Protein 8A8S (pdb70)

B-factor: mean 22.7, std 7.72, range [9.7, 58.93]

Structure (mmCIF, N/CA/C/O backbone):
data_8A8S
#
_entry.id   8A8S
#
_cell.length_a   23.551
_cell.length_b   55.272
_cell.length_c   37.579
_cell.angle_alpha   90.000
_cell.angle_beta   98.980
_cell.angle_gamma   90.000
#
_symmetry.space_group_name_H-M   'P 1 21 1'
#
loop_
_entity.id
_entity.type
_entity.pdbx_description
1 polymer '30S ribosomal protein S24e'
2 water water
#
loop_
_atom_site.group_PDB
_atom_site.id
_atom_site.type_symbol
_atom_site.label_atom_id
_atom_site.label_alt_id
_atom_site.label_comp_id
_atom_site.label_asym_id
_atom_site.label_entity_id
_atom_site.label_seq_id
_atom_site.pdbx_PDB_ins_code
_atom_site.Cartn_x
_atom_site.Cartn_y
_atom_site.Cartn_z
_atom_site.occupancy
_atom_site.B_iso_or_equiv
_atom_site.auth_seq_id
_atom_site.auth_comp_id
_atom_site.auth_asym_id
_atom_site.auth_atom_id
_atom_site.pdbx_PDB_model_num
ATOM 1 N N . MET A 1 1 ? 17.763 27.535 40.939 1.00 34.07 40 MET A N 1
ATOM 2 C CA . MET A 1 1 ? 18.997 28.206 40.575 1.00 31.56 40 MET A CA 1
ATOM 3 C C . MET A 1 1 ? 20.181 27.262 40.674 1.00 32.71 40 MET A C 1
ATOM 4 O O . MET A 1 1 ? 21.341 27.678 40.599 1.00 31.05 40 MET A O 1
ATOM 9 N N . GLU A 1 2 ? 19.880 25.983 40.859 1.00 27.55 41 GLU A N 1
ATOM 10 C CA . GLU A 1 2 ? 20.896 24.950 40.925 1.00 23.20 41 GLU A CA 1
ATOM 11 C C . GLU A 1 2 ? 20.564 23.890 39.883 1.00 27.00 41 GLU A C 1
ATOM 12 O O . GLU A 1 2 ? 19.388 23.647 39.587 1.00 21.13 41 GLU A O 1
ATOM 18 N N . ILE A 1 3 ? 21.604 23.305 39.291 1.00 24.60 42 ILE A N 1
ATOM 19 C CA . ILE A 1 3 ? 21.456 22.242 38.306 1.00 21.43 42 ILE A CA 1
ATOM 20 C C . ILE A 1 3 ? 22.316 21.072 38.738 1.00 22.06 42 ILE A C 1
ATOM 21 O O . ILE A 1 3 ? 23.466 21.255 39.150 1.00 23.72 42 ILE A O 1
ATOM 26 N N . LYS A 1 4 ? 21.759 19.869 38.655 1.00 17.14 43 LYS A N 1
ATOM 27 C CA . LYS A 1 4 ? 22.488 18.647 38.968 1.00 18.88 43 LYS A CA 1
ATOM 28 C C . LYS A 1 4 ? 22.352 17.744 37.755 1.00 16.39 43 LYS A C 1
ATOM 29 O O . LYS A 1 4 ? 21.241 17.322 37.424 1.00 15.68 43 LYS A O 1
ATOM 35 N N . VAL A 1 5 ? 23.456 17.511 37.046 1.00 15.20 44 VAL A N 1
ATOM 36 C CA . VAL A 1 5 ? 23.402 16.615 35.898 1.00 13.74 44 VAL A CA 1
ATOM 37 C C . VAL A 1 5 ? 23.250 15.190 36.405 1.00 21.26 44 VAL A C 1
ATOM 38 O O . VAL A 1 5 ? 24.051 14.712 37.221 1.00 24.41 44 VAL A O 1
ATOM 42 N N . THR A 1 6 ? 22.207 14.511 35.938 1.00 15.68 45 THR A N 1
ATOM 43 C CA . THR A 1 6 ? 21.924 13.155 36.373 1.00 16.94 45 THR A CA 1
ATOM 44 C C . THR A 1 6 ? 22.435 12.102 35.400 1.00 17.37 45 THR A C 1
ATOM 45 O O . THR A 1 6 ? 22.659 10.963 35.815 1.00 18.10 45 THR A O 1
ATOM 49 N N . GLU A 1 7 ? 22.684 12.456 34.137 1.00 15.00 46 GLU A N 1
ATOM 50 C CA . GLU A 1 7 ? 23.186 11.485 33.167 1.00 19.43 46 GLU A CA 1
ATOM 51 C C . GLU A 1 7 ? 23.672 12.210 31.922 1.00 14.54 46 GLU A C 1
ATOM 52 O O . GLU A 1 7 ? 22.998 13.126 31.447 1.00 16.98 46 GLU A O 1
ATOM 58 N N . ILE A 1 8 ? 24.824 11.783 31.407 1.00 16.36 47 ILE A N 1
ATOM 59 C CA . ILE A 1 8 ? 25.335 12.328 30.119 1.00 10.95 47 ILE A CA 1
ATOM 60 C C . ILE A 1 8 ? 25.674 11.112 29.265 1.00 17.89 47 ILE A C 1
ATOM 61 O O . ILE A 1 8 ? 26.490 10.286 29.703 1.00 19.39 47 ILE A O 1
ATOM 66 N N . ARG A 1 9 ? 25.026 11.000 28.116 1.00 19.22 48 ARG A N 1
ATOM 67 C CA . ARG A 1 9 ? 25.267 9.836 27.242 1.00 20.00 48 ARG A CA 1
ATOM 68 C C . ARG A 1 9 ? 25.820 10.351 25.916 1.00 20.06 48 ARG A C 1
ATOM 69 O O . ARG A 1 9 ? 25.387 11.415 25.454 1.00 16.73 48 ARG A O 1
ATOM 77 N N . GLU A 1 10 ? 26.753 9.599 25.349 1.00 17.76 49 GLU A N 1
ATOM 78 C CA . GLU A 1 10 ? 27.317 10.034 24.082 1.00 17.39 49 GLU A CA 1
ATOM 79 C C . GLU A 1 10 ? 26.641 9.255 22.958 1.00 20.63 49 GLU A C 1
ATOM 80 O O . GLU A 1 10 ? 26.712 8.017 22.914 1.00 22.27 49 GLU A O 1
ATOM 86 N N . ASN A 1 11 ? 25.941 9.975 22.084 1.00 20.44 50 ASN A N 1
ATOM 87 C CA . ASN A 1 11 ? 25.352 9.391 20.884 1.00 22.56 50 ASN A CA 1
ATOM 88 C C . ASN A 1 11 ? 26.356 9.623 19.753 1.00 25.19 50 ASN A C 1
ATOM 89 O O . ASN A 1 11 ? 26.334 10.650 19.067 1.00 22.57 50 ASN A O 1
ATOM 94 N N . LYS A 1 12 ? 27.275 8.657 19.598 1.00 24.63 51 LYS A N 1
ATOM 95 C CA . LYS A 1 12 ? 28.255 8.689 18.513 1.00 30.30 51 LYS A CA 1
ATOM 96 C C . LYS A 1 12 ? 27.601 8.848 17.149 1.00 28.29 51 LYS A C 1
ATOM 97 O O . LYS A 1 12 ? 28.122 9.565 16.286 1.00 31.44 51 LYS A O 1
ATOM 103 N N . LEU A 1 13 ? 26.462 8.186 16.926 1.00 26.08 52 LEU A N 1
ATOM 104 C CA . LEU A 1 13 ? 25.942 8.094 15.564 1.00 31.22 52 LEU A CA 1
ATOM 105 C C . LEU A 1 13 ? 25.318 9.403 15.098 1.00 30.30 52 LEU A C 1
ATOM 106 O O . LEU A 1 13 ? 25.468 9.782 13.930 1.00 27.51 52 LEU A O 1
ATOM 111 N N . LEU A 1 14 ? 24.591 10.090 15.973 1.00 25.60 53 LEU A N 1
ATOM 112 C CA . LEU A 1 14 ? 24.004 11.374 15.611 1.00 27.28 53 LEU A CA 1
ATOM 113 C C . LEU A 1 14 ? 24.867 12.557 16.019 1.00 23.88 53 LEU A C 1
ATOM 114 O O . LEU A 1 14 ? 24.476 13.702 15.760 1.00 24.65 53 LEU A O 1
ATOM 119 N N . GLY A 1 15 ? 26.012 12.313 16.649 1.00 17.92 54 GLY A N 1
ATOM 120 C CA . GLY A 1 15 ? 26.935 13.374 17.001 1.00 21.98 54 GLY A CA 1
ATOM 121 C C . GLY A 1 15 ? 26.393 14.340 18.030 1.00 19.24 54 GLY A C 1
ATOM 122 O O . GLY A 1 15 ? 26.441 15.556 17.844 1.00 16.36 54 GLY A O 1
ATOM 123 N N . ARG A 1 16 ? 25.883 13.814 19.138 1.00 15.24 55 ARG A N 1
ATOM 124 C CA . ARG A 1 16 ? 25.392 14.689 20.197 1.00 14.53 55 ARG A CA 1
ATOM 125 C C . ARG A 1 16 ? 25.574 13.990 21.524 1.00 13.68 55 ARG A C 1
ATOM 126 O O . ARG A 1 16 ? 25.622 12.763 21.590 1.00 15.68 55 ARG A O 1
ATOM 134 N N . LYS A 1 17 ? 25.682 14.787 22.588 1.00 13.11 56 LYS A N 1
ATOM 135 C CA . LYS A 1 17 ? 25.534 14.280 23.937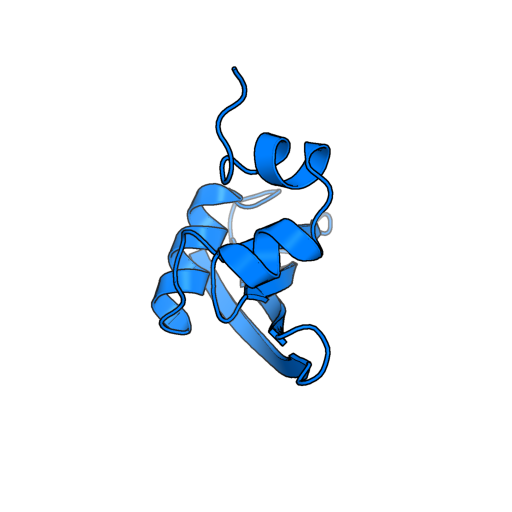 1.00 14.26 56 LYS A CA 1
ATOM 136 C C . LYS A 1 17 ? 24.083 14.450 24.364 1.00 16.27 56 LYS A C 1
ATOM 137 O O . LYS A 1 17 ? 23.429 15.455 24.045 1.00 15.93 56 LYS A O 1
ATOM 143 N N . GLU A 1 18 ? 23.570 13.437 25.050 1.00 15.02 57 GLU A N 1
ATOM 144 C CA . GLU A 1 18 ? 22.195 13.423 25.510 1.00 14.31 57 GLU A CA 1
ATOM 145 C C . GLU A 1 18 ? 22.247 13.535 27.027 1.00 15.12 57 GLU A C 1
ATOM 146 O O . GLU A 1 18 ? 22.886 12.712 27.691 1.00 15.94 57 GLU A O 1
ATOM 152 N N . ILE A 1 19 ? 21.615 14.578 27.560 1.00 13.63 58 ILE A N 1
ATOM 153 C CA . ILE A 1 19 ? 21.927 15.077 28.894 1.00 12.00 58 ILE A CA 1
ATOM 154 C C . ILE A 1 19 ? 20.631 15.218 29.669 1.00 13.17 58 ILE A C 1
ATOM 155 O O . ILE A 1 19 ? 19.767 16.021 29.293 1.00 14.28 58 ILE A O 1
ATOM 160 N N . TYR A 1 20 ? 20.507 14.467 30.759 1.00 11.82 59 TYR A N 1
ATOM 161 C CA . TYR A 1 20 ? 19.396 14.631 31.688 1.00 13.71 59 TYR A CA 1
ATOM 162 C C . TYR A 1 20 ? 19.879 15.366 32.924 1.00 14.34 59 TYR A C 1
ATOM 163 O O . TYR A 1 20 ? 21.014 15.163 33.376 1.00 14.72 59 TYR A O 1
ATOM 172 N N . PHE A 1 21 ? 19.010 16.212 33.477 1.00 12.29 60 PHE A N 1
ATOM 173 C CA . PHE A 1 21 ? 19.409 17.010 34.630 1.00 13.17 60 PHE A CA 1
ATOM 174 C C . PHE A 1 21 ? 18.203 17.383 35.485 1.00 12.16 60 PHE A C 1
ATOM 175 O O . PHE A 1 21 ? 17.069 17.448 35.007 1.00 10.74 60 PHE A O 1
ATOM 183 N N . ASP A 1 22 ? 18.463 17.599 36.775 1.00 11.49 61 ASP A N 1
ATOM 184 C CA . ASP A 1 22 ? 17.511 18.241 37.670 1.00 9.70 61 ASP A CA 1
ATOM 185 C C . ASP A 1 22 ? 17.767 19.744 37.741 1.00 11.97 61 ASP A C 1
ATOM 186 O O . ASP A 1 22 ? 18.909 20.214 37.624 1.00 14.30 61 ASP A O 1
ATOM 191 N N . VAL A 1 23 ? 16.688 20.496 37.944 1.00 10.97 62 VAL A N 1
ATOM 192 C CA . VAL A 1 23 ? 16.764 21.919 38.258 1.00 13.18 62 VAL A CA 1
ATOM 193 C C . VAL A 1 23 ? 16.118 22.117 39.614 1.00 13.41 62 VAL A C 1
ATOM 194 O O . VAL A 1 23 ? 14.949 21.763 39.796 1.00 16.73 62 VAL A O 1
ATOM 198 N N . LEU A 1 24 ? 16.874 22.685 40.552 1.00 13.70 63 LEU A N 1
ATOM 199 C CA . LEU A 1 24 ? 16.374 23.084 41.863 1.00 17.87 63 LEU A CA 1
ATOM 200 C C . LEU A 1 24 ? 16.058 24.573 41.784 1.00 20.85 63 LEU A C 1
ATOM 201 O O . LEU A 1 24 ? 16.921 25.364 41.381 1.00 22.43 63 LEU A O 1
ATOM 206 N N . HIS A 1 25 ? 14.840 24.958 42.169 1.00 16.70 64 HIS A N 1
ATOM 207 C CA . HIS A 1 25 ? 14.317 26.279 41.795 1.00 21.80 64 HIS A CA 1
ATOM 208 C C . HIS A 1 25 ? 13.371 26.802 42.877 1.00 28.49 64 HIS A C 1
ATOM 209 O O . HIS A 1 25 ? 12.212 27.141 42.629 1.00 26.38 64 HIS A O 1
ATOM 216 N N . GLU A 1 26 ? 13.887 26.899 44.095 1.00 23.75 65 GLU A N 1
ATOM 217 C CA . GLU A 1 26 ? 13.063 27.246 45.247 1.00 26.31 65 GLU A CA 1
ATOM 218 C C . GLU A 1 26 ? 12.321 28.560 45.034 1.00 25.00 65 GLU A C 1
ATOM 219 O O . GLU A 1 26 ? 12.877 29.537 44.528 1.00 30.34 65 GLU A O 1
ATOM 225 N N . GLY A 1 27 ? 11.050 28.575 45.427 1.00 25.69 66 GLY A N 1
ATOM 226 C CA . GLY A 1 27 ? 10.215 29.747 45.314 1.00 30.89 66 GLY A CA 1
ATOM 227 C C . GLY A 1 27 ? 9.506 29.899 43.985 1.00 37.57 66 GLY A C 1
ATOM 228 O O . GLY A 1 27 ? 8.537 30.668 43.901 1.00 39.44 66 GLY A O 1
ATOM 229 N N . GLU A 1 28 ? 9.979 29.207 42.950 1.00 34.56 67 GLU A N 1
ATOM 230 C CA . GLU A 1 28 ? 9.342 29.116 41.646 1.00 37.51 67 GLU A CA 1
ATOM 231 C C . GLU A 1 28 ? 8.339 27.981 41.591 1.00 33.81 67 GLU A C 1
ATOM 232 O O . GLU A 1 28 ? 8.577 26.894 42.123 1.00 37.31 67 GLU A O 1
ATOM 238 N N . PRO A 1 29 ? 7.237 28.223 40.883 1.00 36.83 68 PRO A N 1
ATOM 239 C CA . PRO A 1 29 ? 6.501 27.103 40.311 1.00 36.36 68 PRO A CA 1
ATOM 240 C C . PRO A 1 29 ? 7.329 26.422 39.224 1.00 32.72 68 PRO A C 1
ATOM 241 O O . PRO A 1 29 ? 7.384 25.187 39.157 1.00 29.42 68 PRO A O 1
ATOM 243 N N . THR A 1 30 ? 8.005 27.209 38.383 1.00 29.38 69 THR A N 1
ATOM 244 C CA . THR A 1 30 ? 8.799 26.709 37.261 1.00 29.09 69 THR A CA 1
ATOM 245 C C . THR A 1 30 ? 10.029 27.583 37.069 1.00 34.31 69 THR A C 1
ATOM 246 O O . THR A 1 30 ? 9.992 28.786 37.362 1.00 37.81 69 THR A O 1
ATOM 250 N N . PRO A 1 31 ? 11.125 27.029 36.550 1.00 29.74 70 PRO A N 1
ATOM 251 C CA . PRO A 1 31 ? 12.311 27.835 36.265 1.00 27.37 70 PRO A CA 1
ATOM 252 C C . PRO A 1 31 ? 12.349 28.387 34.843 1.00 26.26 70 PRO A C 1
ATOM 253 O O . PRO A 1 31 ? 11.633 27.943 33.948 1.00 26.40 70 PRO A O 1
ATOM 257 N N . SER A 1 32 ? 13.203 29.388 34.661 1.00 25.50 71 SER A N 1
ATOM 258 C CA . SER A 1 32 ? 13.310 30.082 33.383 1.00 26.68 71 SER A CA 1
ATOM 259 C C . SER A 1 32 ? 14.190 29.275 32.433 1.00 25.07 71 SER A C 1
ATOM 260 O O . SER A 1 32 ? 15.373 29.047 32.719 1.00 22.98 71 SER A O 1
ATOM 263 N N . ARG A 1 33 ? 13.624 28.860 31.296 1.00 26.46 72 ARG A N 1
ATOM 264 C CA . ARG A 1 33 ? 14.348 27.954 30.402 1.00 25.11 72 ARG A CA 1
ATOM 265 C C . ARG A 1 33 ? 15.639 28.581 29.878 1.00 25.05 72 ARG A C 1
ATOM 266 O O . ARG A 1 33 ? 16.659 27.893 29.755 1.00 21.62 72 ARG A O 1
ATOM 274 N N . GLU A 1 34 ? 15.627 29.882 29.577 1.00 25.10 73 GLU A N 1
ATOM 275 C CA . GLU A 1 34 ? 16.866 30.529 29.153 1.00 23.74 73 GLU A CA 1
ATOM 276 C C . GLU A 1 34 ? 17.888 30.529 30.284 1.00 24.17 73 GLU A C 1
ATOM 277 O O . GLU A 1 34 ? 19.078 30.266 30.056 1.00 20.74 73 GLU A O 1
ATOM 283 N N . ALA A 1 35 ? 17.437 30.801 31.513 1.00 20.21 74 ALA A N 1
ATOM 284 C CA . ALA A 1 35 ? 18.336 30.769 32.662 1.00 19.35 74 ALA A CA 1
ATOM 285 C C . ALA A 1 35 ? 18.870 29.367 32.899 1.00 17.05 74 ALA A C 1
ATOM 286 O O . ALA A 1 35 ? 20.060 29.189 33.197 1.00 15.36 74 ALA A O 1
ATOM 288 N N . VAL A 1 36 ? 17.996 28.362 32.764 1.00 15.63 75 VAL A N 1
ATOM 289 C CA . VAL A 1 36 ? 18.402 26.964 32.897 1.00 15.66 75 VAL A CA 1
ATOM 290 C C . VAL A 1 36 ? 19.450 26.617 31.846 1.00 16.14 75 VAL A C 1
ATOM 291 O O . VAL A 1 36 ? 20.484 26.017 32.154 1.00 16.39 75 VAL A O 1
ATOM 295 N N . LYS A 1 37 ? 19.196 26.994 30.587 1.00 15.74 76 LYS A N 1
ATOM 296 C CA . LYS A 1 37 ? 20.169 26.727 29.528 1.00 14.79 76 LYS A CA 1
ATOM 297 C C . LYS A 1 37 ? 21.521 27.342 29.856 1.00 17.81 76 LYS A C 1
ATOM 298 O O . LYS A 1 37 ? 22.563 26.696 29.695 1.00 16.55 76 LYS A O 1
ATOM 304 N N . GLY A 1 38 ? 21.525 28.608 30.277 1.00 14.95 77 GLY A N 1
ATOM 305 C CA . GLY A 1 38 ? 22.777 29.253 30.635 1.00 18.59 77 GLY A CA 1
ATOM 306 C C . GLY A 1 38 ? 23.539 28.490 31.704 1.00 16.11 77 GLY A C 1
ATOM 307 O O . GLY A 1 38 ? 24.755 28.309 31.600 1.00 16.36 77 GLY A O 1
ATOM 308 N N . LYS A 1 39 ? 22.838 28.058 32.765 1.00 17.71 78 LYS A N 1
ATOM 309 C CA . LYS A 1 39 ? 23.508 27.300 33.824 1.00 17.53 78 LYS A CA 1
ATOM 310 C C . LYS A 1 39 ? 24.037 25.971 33.306 1.00 14.07 78 LYS A C 1
ATOM 311 O O . LYS A 1 39 ? 25.141 25.543 33.668 1.00 14.88 78 LYS A O 1
ATOM 317 N N . LEU A 1 40 ? 23.236 25.276 32.507 1.00 14.01 79 LEU A N 1
ATOM 318 C CA . LEU A 1 40 ? 23.654 23.974 32.012 1.00 13.18 79 LEU A CA 1
ATOM 319 C C . LEU A 1 40 ? 24.854 24.117 31.088 1.00 11.64 79 LEU A C 1
ATOM 320 O O . LEU A 1 40 ? 25.820 23.353 31.183 1.00 13.38 79 LEU A O 1
ATOM 325 N N . VAL A 1 41 ? 24.797 25.093 30.177 1.00 14.77 80 VAL A N 1
ATOM 326 C CA . VAL A 1 41 ? 25.902 25.334 29.255 1.00 16.86 80 VAL A CA 1
ATOM 327 C C . VAL A 1 41 ? 27.182 25.645 30.016 1.00 18.37 80 VAL A C 1
ATOM 328 O O . VAL A 1 41 ? 28.267 25.172 29.649 1.00 18.25 80 VAL A O 1
ATOM 332 N N . ALA A 1 42 ? 27.078 26.442 31.079 1.00 15.04 81 ALA A N 1
ATOM 333 C CA . ALA A 1 42 ? 28.255 26.755 31.883 1.00 21.19 81 ALA A CA 1
ATOM 334 C C . ALA A 1 42 ? 28.769 25.519 32.607 1.00 22.20 81 ALA A C 1
ATOM 335 O O . ALA A 1 42 ? 29.981 25.273 32.657 1.00 22.21 81 ALA A O 1
ATOM 337 N N . MET A 1 43 ? 27.860 24.720 33.161 1.00 15.49 82 MET A N 1
ATOM 338 C CA . MET A 1 43 ? 28.289 23.590 33.974 1.00 18.50 82 MET A CA 1
ATOM 339 C C . MET A 1 43 ? 29.031 22.536 33.159 1.00 17.18 82 MET A C 1
ATOM 340 O O . MET A 1 43 ? 29.967 21.905 33.662 1.00 19.34 82 MET A O 1
ATOM 345 N N . LEU A 1 44 ? 28.630 22.322 31.910 1.00 16.52 83 LEU A N 1
ATOM 346 C CA . LEU A 1 44 ? 29.190 21.252 31.098 1.00 16.87 83 LEU A CA 1
ATOM 347 C C . LEU A 1 44 ? 30.081 21.752 29.977 1.00 14.88 83 LEU A C 1
ATOM 348 O O . LEU A 1 44 ? 30.506 20.942 29.146 1.00 16.62 83 LEU A O 1
ATOM 353 N N . ASP A 1 45 ? 30.382 23.052 29.944 1.00 18.28 84 ASP A N 1
ATOM 354 C CA . ASP A 1 45 ? 31.261 23.630 28.929 1.00 19.24 84 ASP A CA 1
ATOM 355 C C . ASP A 1 45 ? 30.715 23.346 27.531 1.00 23.65 84 ASP A C 1
ATOM 356 O O . ASP A 1 45 ? 31.433 22.933 26.616 1.00 21.59 84 ASP A O 1
ATOM 361 N N . LEU A 1 46 ? 29.411 23.563 27.369 1.00 20.58 85 LEU A N 1
ATOM 362 C CA . LEU A 1 46 ? 28.807 23.317 26.071 1.00 18.94 85 LEU A CA 1
ATOM 363 C C . LEU A 1 46 ? 28.823 24.573 25.226 1.00 20.10 85 LEU A C 1
ATOM 364 O O . LEU A 1 46 ? 29.080 25.681 25.695 1.00 18.68 85 LEU A O 1
ATOM 369 N N . ASP A 1 47 ? 28.499 24.371 23.957 1.00 19.39 86 ASP A N 1
ATOM 370 C CA . ASP A 1 47 ? 28.361 25.449 23.000 1.00 18.88 86 ASP A CA 1
ATOM 371 C C . ASP A 1 47 ? 26.900 25.888 23.050 1.00 16.96 86 ASP A C 1
ATOM 372 O O . ASP A 1 47 ? 26.013 25.075 22.736 1.00 13.61 86 ASP A O 1
ATOM 377 N N . PRO A 1 48 ? 26.595 27.101 23.503 1.00 15.58 87 PRO A N 1
ATOM 378 C CA . PRO A 1 48 ? 25.188 27.531 23.528 1.00 18.65 87 PRO A CA 1
ATOM 379 C C . PRO A 1 48 ? 24.520 27.375 22.182 1.00 18.39 87 PRO A C 1
ATOM 380 O O . PRO A 1 48 ? 23.319 27.084 22.105 1.00 19.79 87 PRO A O 1
ATOM 384 N N . ASN A 1 49 ? 25.289 27.528 21.110 1.00 16.16 88 ASN A N 1
ATOM 385 C CA . ASN A 1 49 ? 24.746 27.553 19.762 1.00 19.37 88 ASN A CA 1
ATOM 386 C C . ASN A 1 49 ? 24.425 26.170 19.205 1.00 17.22 88 ASN A C 1
ATOM 387 O O . ASN A 1 49 ? 23.754 26.084 18.173 1.00 22.31 88 ASN A O 1
ATOM 392 N N . THR A 1 50 ? 24.874 25.093 19.852 1.00 14.91 89 THR A N 1
ATOM 393 C CA . THR A 1 50 ? 24.496 23.737 19.470 1.00 15.18 89 THR A CA 1
ATOM 394 C C . THR A 1 50 ? 23.747 22.994 20.578 1.00 15.41 89 THR A C 1
ATOM 395 O O . THR A 1 50 ? 23.629 21.767 20.514 1.00 13.52 89 THR A O 1
ATOM 399 N N . THR A 1 51 ? 23.262 23.687 21.601 1.00 14.05 90 THR A N 1
ATOM 400 C C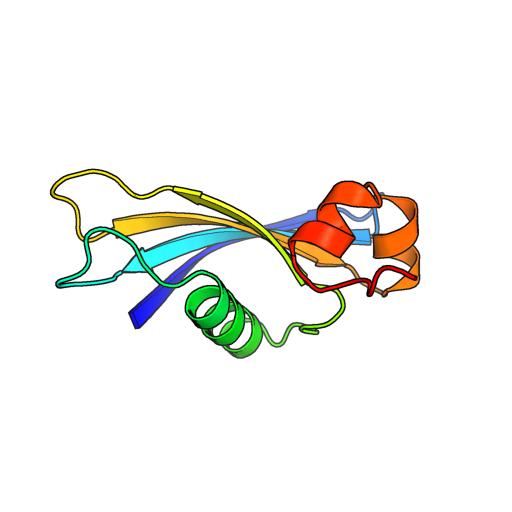A . THR A 1 51 ? 22.570 23.052 22.718 1.00 13.84 90 THR A CA 1
ATOM 401 C C . THR A 1 51 ? 21.070 23.238 22.551 1.00 15.20 90 THR A C 1
ATOM 402 O O . THR A 1 51 ? 20.590 24.376 22.528 1.00 13.83 90 THR A O 1
ATOM 406 N N . VAL A 1 52 ? 20.340 22.131 22.412 1.00 11.51 91 VAL A N 1
ATOM 407 C CA . VAL A 1 52 ? 18.882 22.133 22.310 1.00 11.93 91 VAL A CA 1
ATOM 408 C C . VAL A 1 52 ? 18.302 21.623 23.625 1.00 15.61 91 VAL A C 1
ATOM 409 O O . VAL A 1 52 ? 18.540 20.468 23.995 1.00 15.41 91 VAL A O 1
ATOM 413 N N . ILE A 1 53 ? 17.528 22.461 24.309 1.00 12.58 92 ILE A N 1
ATOM 414 C CA . ILE A 1 53 ? 16.784 22.025 25.491 1.00 17.15 92 ILE A CA 1
ATOM 415 C C . ILE A 1 53 ? 15.470 21.414 25.014 1.00 16.85 92 ILE A C 1
ATOM 416 O O . ILE A 1 53 ? 14.601 22.120 24.487 1.00 19.13 92 ILE A O 1
ATOM 421 N N . GLN A 1 54 ? 15.306 20.105 25.216 1.00 12.66 93 GLN A N 1
ATOM 422 C CA . GLN A 1 54 ? 14.098 19.449 24.722 1.00 19.01 93 GLN A CA 1
ATOM 423 C C . GLN A 1 54 ? 12.891 19.730 25.613 1.00 20.61 93 GLN A C 1
ATOM 424 O O . GLN A 1 54 ? 11.800 20.033 25.114 1.00 19.66 93 GLN A O 1
ATOM 430 N N . TYR A 1 55 ? 13.047 19.599 26.930 1.00 16.24 94 TYR A N 1
ATOM 431 C CA . TYR A 1 55 ? 11.968 19.953 27.841 1.00 15.03 94 TYR A CA 1
ATOM 432 C C . TYR A 1 55 ? 12.566 20.189 29.215 1.00 17.56 94 TYR A C 1
ATOM 433 O O . TYR A 1 55 ? 13.639 19.676 29.542 1.00 13.08 94 TYR A O 1
ATOM 442 N N . ILE A 1 56 ? 11.841 20.960 30.021 1.00 16.86 95 ILE A N 1
ATOM 443 C CA . ILE A 1 56 ? 12.105 21.119 31.442 1.00 13.94 95 ILE A CA 1
ATOM 444 C C . ILE A 1 56 ? 10.760 20.887 32.106 1.00 18.28 95 ILE A C 1
ATOM 445 O O . ILE A 1 56 ? 9.860 21.727 31.978 1.00 19.16 95 ILE A O 1
ATOM 450 N N . ARG A 1 57 ? 10.598 19.749 32.765 1.00 16.50 96 ARG A N 1
ATOM 451 C CA . ARG A 1 57 ? 9.309 19.386 33.349 1.00 18.86 96 ARG A CA 1
ATOM 452 C C . ARG A 1 57 ? 9.307 19.685 34.844 1.00 20.22 96 ARG A C 1
ATOM 453 O O . ARG A 1 57 ? 10.071 19.082 35.609 1.00 19.02 96 ARG A O 1
ATOM 461 N N . SER A 1 58 ? 8.439 20.609 35.251 1.00 16.15 97 SER A N 1
ATOM 462 C CA . SER A 1 58 ? 8.236 20.916 36.659 1.00 18.01 97 SER A CA 1
ATOM 463 C C . SER A 1 58 ? 7.074 20.099 37.220 1.00 19.43 97 SER A C 1
ATOM 464 O O . SER A 1 58 ? 6.257 19.550 36.482 1.00 17.61 97 SER A O 1
ATOM 467 N N . TYR A 1 59 ? 7.026 20.006 38.549 1.00 17.60 98 TYR A N 1
ATOM 468 C CA . TYR A 1 59 ? 6.038 19.198 39.252 1.00 16.06 98 TYR A CA 1
ATOM 469 C C . TYR A 1 59 ? 5.425 20.061 40.339 1.00 21.63 98 TYR A C 1
ATOM 470 O O . TYR A 1 59 ? 6.141 20.773 41.049 1.00 21.22 98 TYR A O 1
ATOM 479 N N . PHE A 1 60 ? 4.108 20.039 40.459 1.00 24.84 99 PHE A N 1
ATOM 480 C CA . PHE A 1 60 ? 3.524 20.986 41.388 1.00 26.50 99 PHE A CA 1
ATOM 481 C C . PHE A 1 60 ? 3.907 20.633 42.819 1.00 24.73 99 PHE A C 1
ATOM 482 O O . PHE A 1 60 ? 4.017 19.457 43.186 1.00 22.28 99 PHE A O 1
ATOM 490 N N . GLY A 1 61 ? 4.130 21.676 43.617 1.00 25.69 100 GLY A N 1
ATOM 491 C CA . GLY A 1 61 ? 4.542 21.541 44.996 1.00 23.58 100 GLY A CA 1
ATOM 492 C C . GLY A 1 61 ? 5.972 21.097 45.201 1.00 21.69 100 GLY A C 1
ATOM 493 O O . GLY A 1 61 ? 6.381 20.901 46.355 1.00 22.10 100 GLY A O 1
ATOM 494 N N . SER A 1 62 ? 6.738 20.918 44.127 1.00 15.82 101 SER A N 1
ATOM 495 C CA . SER A 1 62 ? 8.113 20.457 44.194 1.00 18.86 101 SER A CA 1
ATOM 496 C C . SER A 1 62 ? 9.065 21.569 43.767 1.00 17.59 101 SER A C 1
ATOM 497 O O . SER A 1 62 ? 8.799 22.301 42.803 1.00 18.39 101 SER A O 1
ATOM 500 N N . ASN A 1 63 ? 10.176 21.674 44.485 1.00 17.27 102 ASN A N 1
ATOM 501 C CA . ASN A 1 63 ? 11.265 22.548 44.094 1.00 19.85 102 ASN A CA 1
ATOM 502 C C . ASN A 1 63 ? 12.114 21.955 42.974 1.00 15.45 102 ASN A C 1
ATOM 503 O O . ASN A 1 63 ? 13.068 22.614 42.547 1.00 20.06 102 ASN A O 1
ATOM 508 N N . VAL A 1 64 ? 11.813 20.740 42.505 1.00 14.99 103 VAL A N 1
ATOM 509 C CA . VAL A 1 64 ? 12.690 20.001 41.591 1.00 13.72 103 VAL A CA 1
ATOM 510 C C . VAL A 1 64 ? 12.014 19.882 40.228 1.00 14.48 103 VAL A C 1
ATOM 511 O O . VAL A 1 64 ? 10.933 19.297 40.129 1.00 16.34 103 VAL A O 1
ATOM 515 N N . SER A 1 65 ? 12.679 20.350 39.168 1.00 12.33 104 SER A N 1
ATOM 516 C CA . SER A 1 65 ? 12.233 20.072 37.809 1.00 16.44 104 SER A CA 1
ATOM 517 C C . SER A 1 65 ? 13.208 19.113 37.126 1.00 13.86 104 SER A C 1
ATOM 518 O O . SER A 1 65 ? 14.359 18.969 37.546 1.00 13.98 104 SER A O 1
ATOM 521 N N . LYS A 1 66 ? 12.734 18.454 36.061 1.00 14.54 105 LYS A N 1
ATOM 522 C CA . LYS A 1 66 ? 13.487 17.424 35.349 1.00 14.69 105 LYS A CA 1
ATOM 523 C C . LYS A 1 66 ? 13.641 17.890 33.909 1.00 14.30 105 LYS A C 1
ATOM 524 O O . LYS A 1 66 ? 12.639 18.176 33.240 1.00 14.88 105 LYS A O 1
ATOM 530 N N . GLY A 1 67 ? 14.888 17.983 33.435 1.00 12.94 106 GLY A N 1
ATOM 531 C CA . GLY A 1 67 ? 15.175 18.470 32.105 1.00 16.26 106 GLY A CA 1
ATOM 532 C C . GLY A 1 67 ? 15.918 17.451 31.250 1.00 12.63 106 GLY A C 1
ATOM 533 O O . GLY A 1 67 ? 16.490 16.468 31.742 1.00 14.67 106 GLY A O 1
ATOM 534 N N . TYR A 1 68 ? 15.896 17.698 29.939 1.00 12.27 107 TYR A N 1
ATOM 535 C CA . TYR 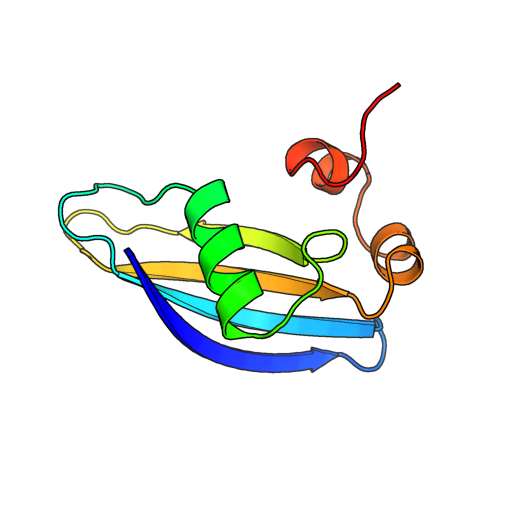A 1 68 ? 16.671 16.881 29.010 1.00 15.63 107 TYR A CA 1
ATOM 536 C C . TYR A 1 68 ? 17.148 17.795 27.896 1.00 13.51 107 TYR A C 1
ATOM 537 O O . TYR A 1 68 ? 16.369 18.613 27.397 1.00 11.21 107 TYR A O 1
ATOM 546 N N . ALA A 1 69 ? 18.430 17.682 27.537 1.00 13.24 108 ALA A N 1
ATOM 547 C CA . ALA A 1 69 ? 19.053 18.542 26.538 1.00 15.32 108 ALA A CA 1
ATOM 548 C C . ALA A 1 69 ? 19.894 17.698 25.593 1.00 13.21 108 ALA A C 1
ATOM 549 O O . ALA A 1 69 ? 20.294 16.577 25.917 1.00 13.66 108 ALA A O 1
ATOM 551 N N . LYS A 1 70 ? 20.116 18.231 24.390 1.00 9.75 109 LYS A N 1
ATOM 552 C CA . LYS A 1 70 ? 20.996 17.612 23.412 1.00 14.60 109 LYS A CA 1
ATOM 553 C C . LYS A 1 70 ? 22.066 18.631 23.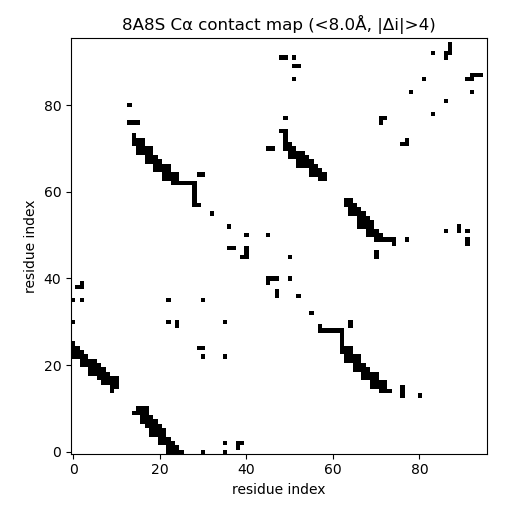047 1.00 16.75 109 LYS A C 1
ATOM 554 O O . LYS A 1 70 ? 21.740 19.769 22.698 1.00 14.78 109 LYS A O 1
ATOM 560 N N . ALA A 1 71 ? 23.341 18.240 23.146 1.00 12.23 110 ALA A N 1
ATOM 561 C CA . ALA A 1 71 ? 24.461 19.117 22.831 1.00 14.36 110 ALA A CA 1
ATOM 562 C C . ALA A 1 71 ? 25.172 18.551 21.610 1.00 14.10 110 ALA A C 1
ATOM 563 O O . ALA A 1 71 ? 25.863 17.533 21.712 1.00 15.50 110 ALA A O 1
ATOM 565 N N . TYR A 1 72 ? 25.016 19.211 20.468 1.00 13.59 111 TYR A N 1
ATOM 566 C CA . TYR A 1 72 ? 25.580 18.698 19.222 1.00 17.21 111 TYR A CA 1
ATOM 567 C C . TYR A 1 72 ? 27.062 19.030 19.068 1.00 16.78 111 TYR A C 1
ATOM 568 O O . TYR A 1 72 ? 27.511 20.131 19.392 1.00 15.82 111 TYR A O 1
ATOM 577 N N . GLU A 1 73 ? 27.811 18.056 18.538 1.00 19.63 112 GLU A N 1
ATOM 578 C CA . GLU A 1 73 ? 29.236 18.219 18.251 1.00 17.96 112 GLU A CA 1
ATOM 579 C C . GLU A 1 73 ? 29.525 19.493 17.470 1.00 21.40 112 GLU A C 1
ATOM 580 O O . GLU A 1 73 ? 30.477 20.222 17.771 1.00 23.86 112 GLU A O 1
ATOM 586 N N . THR A 1 74 ? 28.727 19.704 16.424 1.00 19.54 113 THR A N 1
ATOM 587 C CA . THR A 1 74 ? 28.882 20.896 15.559 1.00 19.10 113 THR A CA 1
ATOM 588 C C . THR A 1 74 ? 27.491 21.442 15.241 1.00 17.97 113 THR A C 1
ATOM 589 O O . THR A 1 74 ? 26.517 20.707 15.438 1.00 21.60 113 THR A O 1
ATOM 593 N N . ARG A 1 75 ? 27.411 22.682 14.764 1.00 16.99 114 ARG A N 1
ATOM 594 C CA . ARG A 1 75 ? 26.101 23.244 14.354 1.00 16.82 114 ARG A CA 1
ATOM 595 C C . ARG A 1 75 ? 25.558 22.424 13.180 1.00 17.16 114 ARG A C 1
ATOM 596 O O . ARG A 1 75 ? 24.348 22.178 13.129 1.00 16.64 114 ARG A O 1
ATOM 604 N N . GLU A 1 76 ? 26.445 22.049 12.263 1.00 17.04 115 GLU A N 1
ATOM 605 C CA . GLU A 1 76 ? 26.016 21.258 11.084 1.00 22.71 115 GLU A CA 1
ATOM 606 C C . GLU A 1 76 ? 25.246 20.034 11.575 1.00 18.69 115 GLU A C 1
ATOM 607 O O . GLU A 1 76 ? 24.126 19.810 11.100 1.00 18.61 115 GLU A O 1
ATOM 613 N N . ARG A 1 77 ? 25.849 19.273 12.488 1.00 19.92 116 ARG A N 1
ATOM 614 C CA . ARG A 1 77 ? 25.199 18.061 12.957 1.00 18.57 116 ARG A CA 1
ATOM 615 C C . ARG A 1 77 ? 23.829 18.390 13.543 1.00 19.51 116 ARG A C 1
ATOM 616 O O . ARG A 1 77 ? 22.847 17.677 13.300 1.00 18.28 116 ARG A O 1
ATOM 624 N N . MET A 1 78 ? 23.736 19.500 14.283 1.00 18.59 117 MET A N 1
ATOM 625 C CA . MET A 1 78 ? 22.439 19.921 14.798 1.00 18.37 117 MET A CA 1
ATOM 626 C C . MET A 1 78 ? 21.466 20.237 13.673 1.00 19.43 117 MET A C 1
ATOM 627 O O . MET A 1 78 ? 20.290 19.853 13.732 1.00 17.29 117 MET A O 1
ATOM 632 N N . LEU A 1 79 ? 21.941 20.926 12.632 1.00 17.42 118 LEU A N 1
ATOM 633 C CA . LEU A 1 79 ? 21.072 21.279 11.520 1.00 19.59 118 LEU A CA 1
ATOM 634 C C . LEU A 1 79 ? 20.573 20.039 10.802 1.00 15.29 118 LEU A C 1
ATOM 635 O O . LEU A 1 79 ? 19.444 20.025 10.304 1.00 16.67 118 LEU A O 1
ATOM 640 N N . TYR A 1 80 ? 21.397 18.989 10.754 1.00 19.68 119 TYR A N 1
ATOM 641 C CA . TYR A 1 80 ? 21.008 17.755 10.073 1.00 17.11 119 TYR A CA 1
ATOM 642 C C . TYR A 1 80 ? 19.878 17.029 10.801 1.00 20.93 119 TYR A C 1
ATOM 643 O O . TYR A 1 80 ? 18.973 16.486 10.161 1.00 22.79 119 TYR A O 1
ATOM 652 N N . ILE A 1 81 ? 19.919 16.992 12.131 1.00 17.47 120 ILE A N 1
ATOM 653 C CA . ILE A 1 81 ? 19.007 16.148 12.909 1.00 23.11 120 ILE A CA 1
ATOM 654 C C . ILE A 1 81 ? 17.760 16.910 13.361 1.00 21.31 120 ILE A C 1
ATOM 655 O O . ILE A 1 81 ? 16.642 16.382 13.301 1.00 19.21 120 ILE A O 1
ATOM 660 N N . GLU A 1 82 ? 17.925 18.137 13.839 1.00 20.12 121 GLU A N 1
ATOM 661 C CA . GLU A 1 82 ? 16.823 18.795 14.536 1.00 20.49 121 GLU A CA 1
ATOM 662 C C . GLU A 1 82 ? 15.865 19.439 13.545 1.00 21.81 121 GLU A C 1
ATOM 663 O O . GLU A 1 82 ? 16.311 20.091 12.595 1.00 20.21 121 GLU A O 1
ATOM 669 N N . PRO A 1 83 ? 14.558 19.262 13.717 1.00 22.64 122 PRO A N 1
ATOM 670 C CA . PRO A 1 83 ? 13.597 19.911 12.819 1.00 21.90 122 PRO A CA 1
ATOM 671 C C . PRO A 1 83 ? 13.706 21.429 12.904 1.00 25.36 122 PRO A C 1
ATOM 672 O O . PRO A 1 83 ? 13.920 21.994 13.982 1.00 17.89 122 PRO A O 1
ATOM 676 N N . GLU A 1 84 ? 13.555 22.085 11.749 1.00 20.40 123 GLU A N 1
ATOM 677 C CA . GLU A 1 84 ? 13.607 23.545 11.692 1.00 19.43 123 GLU A CA 1
ATOM 678 C C . GLU A 1 84 ? 12.692 24.182 12.734 1.00 23.77 123 GLU A C 1
ATOM 679 O O . GLU A 1 84 ? 13.082 25.139 13.415 1.00 20.48 123 GLU A O 1
ATOM 685 N N . TYR A 1 85 ? 11.465 23.665 12.877 1.00 24.37 124 TYR A N 1
ATOM 686 C CA . TYR A 1 85 ? 10.528 24.321 13.790 1.00 24.34 124 TYR A CA 1
ATOM 687 C C . TYR A 1 85 ? 11.066 24.340 15.216 1.00 23.21 124 TYR A C 1
ATOM 688 O O . TYR A 1 85 ? 10.864 25.323 15.940 1.00 25.28 124 TYR A O 1
ATOM 697 N N . ILE A 1 86 ? 11.824 23.321 15.607 1.00 20.77 125 ILE A N 1
ATOM 698 C CA . ILE A 1 86 ? 12.365 23.292 16.962 1.00 20.04 125 ILE A CA 1
ATOM 699 C C . ILE A 1 86 ? 13.512 24.290 17.108 1.00 24.88 125 ILE A C 1
ATOM 700 O O . ILE A 1 86 ? 13.603 25.013 18.111 1.00 23.46 125 ILE A O 1
ATOM 705 N N . LEU A 1 87 ? 14.411 24.343 16.119 1.00 20.79 126 LEU A N 1
ATOM 706 C CA . LEU A 1 87 ? 15.546 25.256 16.223 1.00 20.14 126 LEU A CA 1
ATOM 707 C C . LEU A 1 87 ? 15.081 26.699 16.236 1.00 17.08 126 LEU A C 1
ATOM 708 O O . LEU A 1 87 ? 15.671 27.544 16.925 1.00 17.96 126 LEU A O 1
ATOM 713 N N . VAL A 1 88 ? 14.036 27.002 15.465 1.00 16.66 127 VAL A N 1
ATOM 714 C CA . VAL A 1 88 ? 13.471 28.348 15.477 1.00 15.88 127 VAL A CA 1
ATOM 715 C C . VAL A 1 88 ? 12.776 28.604 16.805 1.00 17.90 127 VAL A C 1
ATOM 716 O O . VAL A 1 88 ? 12.939 29.672 17.411 1.00 21.00 127 VAL A O 1
ATOM 720 N N . ARG A 1 89 ? 12.027 27.614 17.299 1.00 16.54 128 ARG A N 1
ATOM 721 C CA . ARG A 1 89 ? 11.359 27.749 18.593 1.00 25.43 128 ARG A CA 1
ATOM 722 C C . ARG A 1 89 ? 12.338 28.139 19.701 1.00 24.18 128 ARG A C 1
ATOM 723 O O . ARG A 1 89 ? 12.066 29.049 20.493 1.00 27.82 128 ARG A O 1
ATOM 731 N N . ASP A 1 90 ? 13.490 27.471 19.763 1.00 21.71 129 ASP A N 1
ATOM 732 C CA . ASP A 1 90 ? 14.456 27.678 20.834 1.00 20.03 129 ASP A CA 1
ATOM 733 C C . ASP A 1 90 ? 15.528 28.723 20.513 1.00 18.85 129 ASP A C 1
ATOM 734 O O . ASP A 1 90 ? 16.535 28.797 21.226 1.00 20.79 129 ASP A O 1
ATOM 739 N N . GLY A 1 91 ? 15.340 29.537 19.480 1.00 18.98 130 GLY A N 1
ATOM 740 C CA . GLY A 1 91 ? 16.250 30.643 19.250 1.00 19.51 130 GLY A CA 1
ATOM 741 C C . GLY A 1 91 ? 17.575 30.273 18.626 1.00 23.88 130 GLY A C 1
ATOM 742 O O . GLY A 1 91 ? 18.470 31.125 18.561 1.00 22.23 130 GLY A O 1
ATOM 743 N N . LEU A 1 92 ? 17.738 29.024 18.184 1.00 16.93 131 LEU A N 1
ATOM 744 C CA . LEU A 1 92 ? 19.015 28.588 17.635 1.00 16.60 131 LEU A CA 1
ATOM 745 C C . LEU A 1 92 ? 19.152 28.942 16.161 1.00 16.63 131 LEU A C 1
ATOM 746 O O . LEU A 1 92 ? 20.272 29.123 15.675 1.00 22.51 131 LEU A O 1
ATOM 751 N N . VAL A 1 93 ? 18.036 29.016 15.440 1.00 16.40 132 VAL A N 1
ATOM 752 C CA . VAL A 1 93 ? 18.014 29.480 14.059 1.00 17.57 132 VAL A CA 1
ATOM 753 C C . VAL A 1 93 ? 17.051 30.661 14.001 1.00 17.61 132 VAL 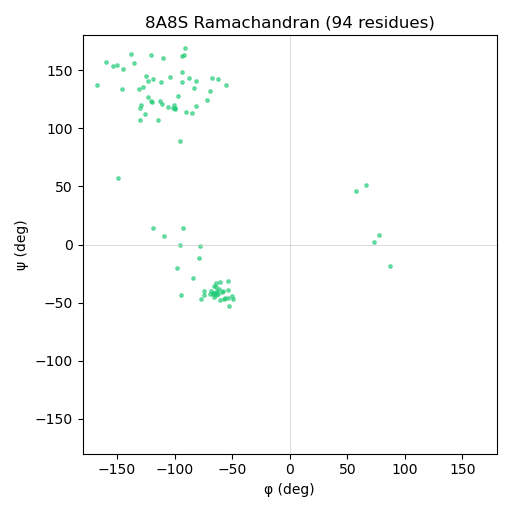A C 1
ATOM 754 O O . VAL A 1 93 ? 16.014 30.656 14.677 1.00 16.50 132 VAL A O 1
ATOM 758 N N . GLN A 1 94 ? 17.412 31.682 13.228 1.00 19.72 133 GLN A N 1
ATOM 759 C CA . GLN A 1 94 ? 16.618 32.894 13.101 1.00 22.11 133 GLN A CA 1
ATOM 760 C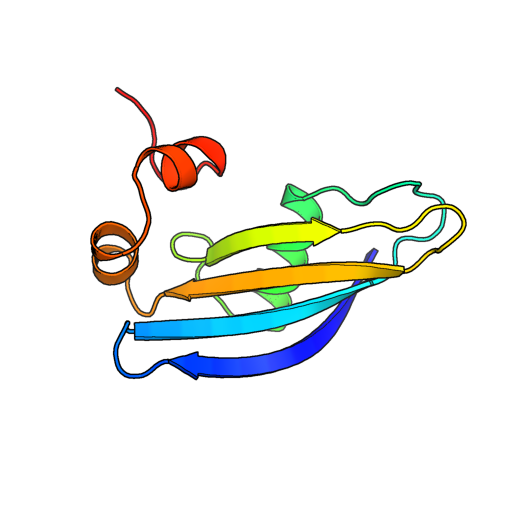 C . GLN A 1 94 ? 15.820 32.845 11.803 1.00 22.15 133 GLN A C 1
ATOM 761 O O . GLN A 1 94 ? 16.398 32.750 10.715 1.00 22.84 133 GLN A O 1
ATOM 767 N N . LYS A 1 95 ? 14.496 32.911 11.932 1.00 21.79 134 LYS A N 1
ATOM 768 C CA . LYS A 1 95 ? 13.580 32.751 10.806 1.00 27.87 134 LYS A CA 1
ATOM 769 C C . LYS A 1 95 ? 13.676 33.940 9.855 1.00 26.25 134 LYS A C 1
ATOM 770 O O . LYS A 1 95 ? 13.633 35.090 10.294 1.00 23.68 134 LYS A O 1
ATOM 776 N N . GLN A 1 96 ? 13.798 33.678 8.548 1.00 27.96 135 GLN A N 1
ATOM 777 C CA . GLN A 1 96 ? 13.704 34.805 7.612 1.00 27.52 135 GLN A CA 1
ATOM 778 C C . GLN A 1 96 ? 12.280 35.278 7.383 1.00 32.42 135 GLN A C 1
ATOM 779 O O . GLN A 1 96 ? 12.078 36.442 7.010 1.00 30.85 135 GLN A O 1
#

Organism: Thermococcus kodakarensis (strain ATCC BAA-918 / JCM 12380 / KOD1) (NCBI:txid69014)

Solven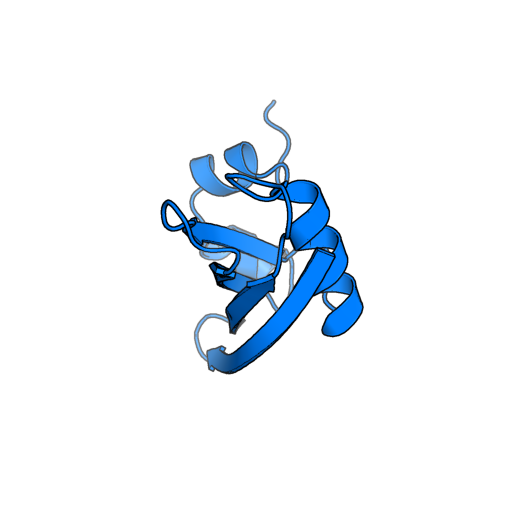t-accessible surface area: 6229 Å² total; per-residue (Å²): 134,72,24,136,40,74,68,84,143,74,39,170,158,56,7,36,88,21,0,79,2,18,0,71,1,114,87,71,86,85,17,52,92,122,52,0,38,42,55,0,19,81,109,45,138,27,69,70,85,3,0,0,6,82,98,35,128,26,85,216,73,40,87,53,0,90,2,26,0,14,10,7,135,64,78,106,73,0,91,177,58,13,77,111,170,42,4,48,132,29,48,12,36,137,146,214

Foldseek 3Di:
DDKAWPDWDADVVLAKIKTKIKDQAPPDQFDDVVVVLVVVCVVVVADSLQKAWPDWAGDGPDRIIMTIIIGGPDNVSSVVPPDPVRCCVVVNDPDD

InterPro domains:
  IPR001976 Small ribosomal subunit protein eS24 [MF_00545] (1-98)
  IPR001976 Small ribosomal subunit protein eS24 [PF01282] (1-91)
  IPR001976 Small ribosomal subunit protein eS24 [PTHR10496] (2-97)
  IPR012677 Nucleotide-binding alpha-beta plait domain superfamily [G3DSA:3.30.70.330] (1-98)
  IPR012678 Ribosomal protein uL23/eL15/eS24 core domain superfamily [SSF54189] (1-97)
  IPR018098 Small ribosomal subunit protein eS24 conserved site [PS00529] (60-82)

Secondary structure (DSSP, 8-state):
-EEEEEEEEEETTTTEEEEEEEEE-TT-SS--HHHHHHHHHHHHT--GGGEEEEEEE--TT-SEEEEEEEEESSHHHHHHHS-HHHHHHTTSS---

Radius of gyration: 13.46 Å; Cα contacts (8 Å, |Δi|>4): 173; chains: 1; bounding box: 28×27×38 Å

Nearest PDB structures (foldseek):
  6th6-assembly1_Aw  TM=9.567E-01  e=4.839E-15  Thermococcus kodakarensis KOD1
  8aa8-assembly1_A  TM=9.298E-01  e=1.186E-14  Ther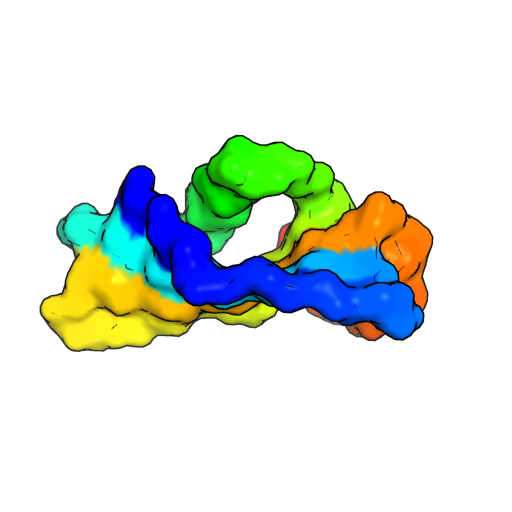mococcus barophilus
  6tmf-assembly1_X  TM=9.446E-01  e=5.288E-14  Thermococcus celer Vu 13 = JCM 8558
  6sw9-assembly1_V  TM=9.415E-01  e=9.614E-14  Pyrococcus abyssi GE5
  8c3a-assembly1_a  TM=8.771E-01  e=5.754E-09  Candida albicans

Sequence (96 aa):
MEIKVTEIRENKLLGRKEIYFDVLHEGEPTPSREAVKGKLVAMLDLDPNTTVIQYIRSYFGSNVSKGYAKAYETRERMLYIEPEYILVRDGLVQKQ